Protein AF-A0A932GJ77-F1 (afdb_monomer_lite)

Structure (mmCIF, N/CA/C/O backbone):
data_AF-A0A932GJ77-F1
#
_entry.id   AF-A0A932GJ77-F1
#
loop_
_atom_site.group_PDB
_atom_site.id
_atom_site.type_symbol
_atom_site.label_atom_id
_atom_site.label_alt_id
_atom_site.label_comp_id
_atom_site.label_asym_id
_atom_site.label_entity_id
_atom_site.label_seq_id
_atom_site.pdbx_PDB_ins_code
_atom_site.Cartn_x
_atom_site.Cartn_y
_atom_site.Cartn_z
_atom_site.occupancy
_atom_site.B_iso_or_equiv
_atom_site.auth_seq_id
_atom_site.auth_comp_id
_atom_site.auth_asym_id
_atom_site.auth_atom_id
_atom_site.pdbx_PDB_model_num
ATOM 1 N N . MET A 1 1 ? -27.374 2.738 12.637 1.00 63.94 1 MET A N 1
ATOM 2 C CA . MET A 1 1 ? -26.205 2.095 13.264 1.00 63.94 1 MET A CA 1
ATOM 3 C C . MET A 1 1 ? -25.976 2.806 14.578 1.00 63.94 1 MET A C 1
ATOM 5 O O . MET A 1 1 ? -25.734 4.006 14.547 1.00 63.94 1 MET A O 1
ATOM 9 N N . ASP A 1 2 ? -26.177 2.119 15.699 1.00 80.31 2 ASP A N 1
ATOM 10 C CA . ASP A 1 2 ? -25.851 2.663 17.019 1.00 80.31 2 ASP A CA 1
ATOM 11 C C . ASP A 1 2 ? -24.318 2.614 17.185 1.00 80.31 2 ASP A C 1
ATOM 13 O O . ASP A 1 2 ? -23.750 1.518 17.121 1.00 80.31 2 ASP A O 1
ATOM 17 N N . PRO A 1 3 ? -23.636 3.763 17.344 1.00 75.00 3 PRO A N 1
ATOM 18 C CA . PRO A 1 3 ? -22.179 3.827 17.457 1.00 75.00 3 PRO A CA 1
ATOM 19 C C . PRO A 1 3 ? -21.629 3.168 18.730 1.00 75.00 3 PRO A C 1
ATOM 21 O O . PRO A 1 3 ? -20.424 2.983 18.828 1.00 75.00 3 PRO A O 1
ATOM 24 N N . ASN A 1 4 ? -22.485 2.794 19.687 1.00 81.56 4 ASN A N 1
ATOM 25 C CA . ASN A 1 4 ? -22.094 2.044 20.883 1.00 81.56 4 ASN A CA 1
ATOM 26 C C . ASN A 1 4 ? -22.492 0.561 20.820 1.00 81.56 4 ASN A C 1
ATOM 28 O O . ASN A 1 4 ? -22.311 -0.166 21.797 1.00 81.56 4 ASN A O 1
ATOM 32 N N . SER A 1 5 ? -23.043 0.095 19.695 1.00 90.75 5 SER A N 1
ATOM 33 C CA . SER A 1 5 ? -23.389 -1.318 19.532 1.00 90.75 5 SER A CA 1
ATOM 34 C C . SER A 1 5 ? -22.144 -2.204 19.471 1.00 90.75 5 SER A C 1
ATOM 36 O O . SER A 1 5 ? -21.105 -1.819 18.932 1.00 90.75 5 SER A O 1
ATOM 38 N N . GLN A 1 6 ? -22.269 -3.425 19.995 1.00 90.38 6 GLN A N 1
ATOM 39 C CA . GLN A 1 6 ? -21.204 -4.429 19.961 1.00 90.38 6 GLN A CA 1
ATOM 40 C C . GLN A 1 6 ? -20.726 -4.693 18.524 1.00 90.38 6 GLN A C 1
ATOM 42 O O . GLN A 1 6 ? -19.527 -4.674 18.275 1.00 90.38 6 GLN A O 1
ATOM 47 N N . GLU A 1 7 ? -21.652 -4.828 17.567 1.00 88.56 7 GLU A N 1
ATOM 48 C CA . GLU A 1 7 ? -21.314 -5.008 16.148 1.00 88.56 7 GLU A CA 1
ATOM 49 C C . GLU A 1 7 ? -20.468 -3.858 15.595 1.00 88.56 7 GLU A C 1
ATOM 51 O O . GLU A 1 7 ? -19.514 -4.098 14.858 1.00 88.56 7 GLU A O 1
ATOM 56 N N . PHE A 1 8 ? -20.790 -2.610 15.949 1.00 91.88 8 PHE A N 1
ATOM 57 C CA . PHE A 1 8 ? -20.019 -1.456 15.494 1.00 91.88 8 PHE A CA 1
ATOM 58 C C . PHE A 1 8 ? -18.593 -1.474 16.061 1.00 91.88 8 PHE A C 1
ATOM 60 O O . PHE A 1 8 ? -17.632 -1.257 15.319 1.00 91.88 8 PHE A O 1
ATOM 67 N N . ASN A 1 9 ? -18.447 -1.798 17.348 1.00 89.88 9 ASN A N 1
ATOM 68 C CA . ASN A 1 9 ? -17.147 -1.906 18.009 1.00 89.88 9 ASN A CA 1
ATOM 69 C C . ASN A 1 9 ? -16.295 -3.046 17.426 1.00 89.88 9 ASN A C 1
ATOM 71 O O . ASN A 1 9 ? -15.103 -2.859 17.170 1.00 89.88 9 ASN A O 1
ATOM 75 N N . ASP A 1 10 ? -16.906 -4.198 17.151 1.00 93.75 10 ASP A N 1
ATOM 76 C CA . ASP A 1 10 ? -16.229 -5.351 16.553 1.00 93.75 10 ASP A CA 1
ATOM 77 C C . ASP A 1 10 ? -15.769 -5.034 15.119 1.00 93.75 10 ASP A C 1
ATOM 79 O O . ASP A 1 10 ? -14.639 -5.348 14.729 1.00 93.75 10 ASP A O 1
ATOM 83 N N . LEU A 1 11 ? -16.600 -4.326 14.345 1.00 90.81 11 LEU A N 1
ATOM 84 C CA . LEU A 1 11 ? -16.247 -3.868 13.001 1.00 90.81 11 LEU A CA 1
ATOM 85 C C . LEU A 1 11 ? -15.087 -2.863 13.037 1.00 90.81 11 LEU A C 1
ATOM 87 O O . LEU A 1 11 ? -14.161 -2.944 12.226 1.00 90.81 11 LEU A O 1
ATOM 91 N N . GLN A 1 12 ? -15.106 -1.929 13.990 1.00 89.69 12 GLN A N 1
ATOM 92 C CA . GLN A 1 12 ? -14.038 -0.951 14.173 1.00 89.69 12 GLN A CA 1
ATOM 93 C C . GLN A 1 12 ? -12.715 -1.631 14.548 1.00 89.69 12 GLN A C 1
ATOM 95 O O . GLN A 1 12 ? -11.672 -1.295 13.980 1.00 89.69 12 GLN A O 1
ATOM 100 N N . ALA A 1 13 ? -12.751 -2.623 15.442 1.00 91.94 13 ALA A N 1
ATOM 101 C CA . ALA A 1 13 ? -11.583 -3.417 15.811 1.00 91.94 13 ALA A CA 1
ATOM 102 C C . ALA A 1 13 ? -11.027 -4.205 14.613 1.00 91.94 13 ALA A C 1
ATOM 104 O O . ALA A 1 13 ? -9.814 -4.228 14.389 1.00 91.94 13 ALA A O 1
ATOM 105 N N . TYR A 1 14 ? -11.904 -4.786 13.790 1.00 91.75 14 TYR A N 1
ATOM 106 C CA . TYR A 1 14 ? -11.509 -5.486 12.571 1.00 91.75 14 TYR A CA 1
ATOM 107 C C . TYR A 1 14 ? -10.810 -4.551 11.573 1.00 91.75 14 TYR A C 1
ATOM 109 O O . TYR A 1 14 ? -9.699 -4.845 11.127 1.00 91.75 14 TYR A O 1
ATOM 117 N N . VAL A 1 15 ? -11.389 -3.383 11.279 1.00 91.00 15 VAL A N 1
ATOM 118 C CA . VAL A 1 15 ? -10.777 -2.383 10.384 1.00 91.00 15 VAL A CA 1
ATOM 119 C C . VAL A 1 15 ? -9.440 -1.879 10.940 1.00 91.00 15 VAL A C 1
ATOM 121 O O . VAL A 1 15 ? 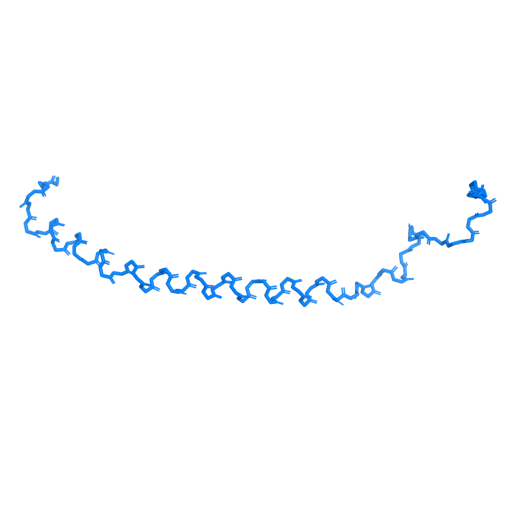-8.453 -1.781 10.201 1.00 91.00 15 VAL A O 1
ATOM 124 N N . ALA A 1 16 ? -9.361 -1.627 12.248 1.00 91.94 16 ALA A N 1
ATOM 125 C CA . ALA A 1 16 ? -8.116 -1.244 12.906 1.00 91.94 16 ALA A CA 1
ATOM 126 C C . ALA A 1 16 ? -7.037 -2.332 12.755 1.00 91.94 16 ALA A C 1
ATOM 128 O O . ALA A 1 16 ? -5.891 -2.016 12.438 1.00 91.94 16 ALA A O 1
ATOM 129 N N . SER A 1 17 ? -7.408 -3.611 12.883 1.00 92.81 17 SER A N 1
ATOM 130 C CA . SER A 1 17 ? -6.486 -4.745 12.714 1.00 92.81 17 SER A CA 1
ATOM 131 C C . SER A 1 17 ? -5.980 -4.923 11.278 1.00 92.81 17 SER A C 1
ATOM 133 O O . SER A 1 17 ? -4.852 -5.369 11.072 1.00 92.81 17 SER A O 1
ATOM 135 N N . LEU A 1 18 ? -6.776 -4.536 10.276 1.00 92.69 18 LEU A N 1
ATOM 136 C CA . LEU A 1 18 ? -6.392 -4.607 8.863 1.00 92.69 18 LEU A CA 1
ATOM 137 C C . LEU A 1 18 ? -5.427 -3.490 8.457 1.00 92.69 18 LEU A C 1
ATOM 139 O O . LEU A 1 18 ? -4.635 -3.655 7.52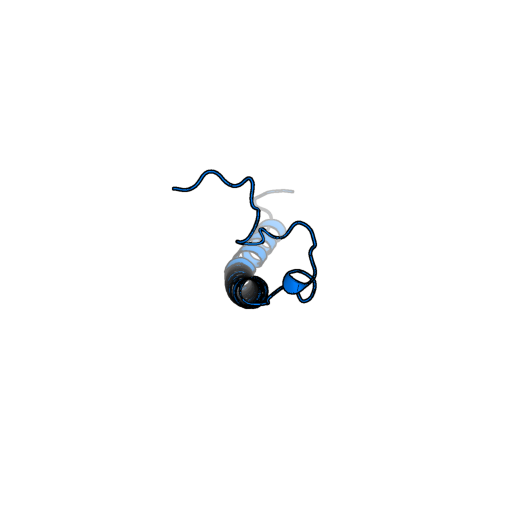4 1.00 92.69 18 LEU A O 1
ATOM 143 N N . THR A 1 19 ? -5.482 -2.353 9.150 1.00 91.25 19 THR A N 1
ATOM 144 C CA . THR A 1 19 ? -4.758 -1.130 8.780 1.00 91.25 19 THR A CA 1
ATOM 145 C C . THR A 1 19 ? -3.238 -1.344 8.629 1.00 91.25 19 THR A C 1
ATOM 147 O O . THR A 1 19 ? -2.687 -0.914 7.611 1.00 91.25 19 THR A O 1
ATOM 150 N N . PRO A 1 20 ? -2.529 -2.060 9.529 1.00 91.06 20 PRO A N 1
ATOM 151 C CA . PRO A 1 20 ? -1.095 -2.317 9.378 1.00 91.06 20 PRO A CA 1
ATOM 152 C C . PRO A 1 20 ? -0.758 -3.171 8.149 1.00 91.06 20 PRO A C 1
ATOM 154 O O . PRO A 1 20 ? 0.206 -2.881 7.437 1.00 91.06 20 PRO A O 1
ATOM 157 N N . SER A 1 21 ? -1.553 -4.208 7.867 1.00 92.88 21 SER A N 1
ATOM 158 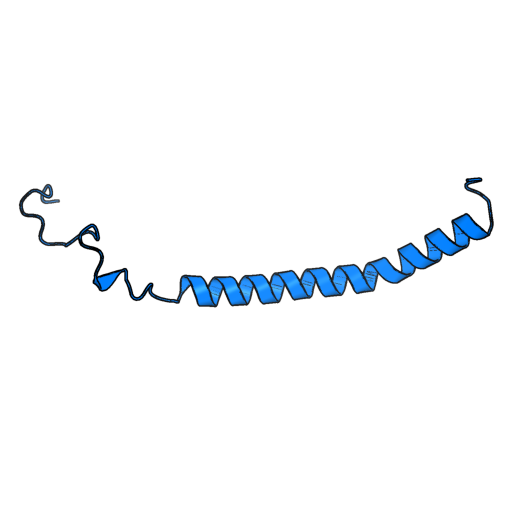C CA . SER A 1 21 ? -1.329 -5.105 6.726 1.00 92.88 21 SER A CA 1
ATOM 159 C C . SER A 1 21 ? -1.591 -4.411 5.392 1.00 92.88 21 SER A C 1
ATOM 161 O O . SER A 1 21 ? -0.833 -4.597 4.438 1.00 92.88 21 SER A O 1
ATOM 163 N N . VAL A 1 22 ? -2.637 -3.584 5.321 1.00 93.25 22 VAL A N 1
ATOM 164 C CA . VAL A 1 22 ? -2.930 -2.768 4.135 1.00 93.25 22 VAL A CA 1
ATOM 165 C C . VAL A 1 22 ? -1.810 -1.754 3.904 1.00 93.25 22 VAL A C 1
ATOM 167 O O . VAL A 1 22 ? -1.300 -1.657 2.789 1.00 93.25 22 VAL A O 1
ATOM 170 N N . LEU A 1 23 ? -1.347 -1.075 4.959 1.00 93.25 23 LEU A N 1
ATOM 171 C CA . LEU A 1 23 ? -0.240 -0.123 4.866 1.00 93.25 23 LEU A CA 1
ATOM 172 C C . LEU A 1 23 ? 1.058 -0.785 4.375 1.00 93.25 23 LEU A C 1
ATOM 174 O O . LEU A 1 23 ? 1.764 -0.217 3.541 1.00 93.25 23 LEU A O 1
ATOM 178 N N . ALA A 1 24 ? 1.371 -1.991 4.855 1.00 95.38 24 ALA A N 1
ATOM 179 C CA . ALA A 1 24 ? 2.535 -2.748 4.399 1.00 95.38 24 ALA A CA 1
ATOM 180 C C . ALA A 1 24 ? 2.452 -3.081 2.898 1.00 95.38 24 ALA A C 1
ATOM 182 O O . ALA A 1 24 ? 3.419 -2.861 2.166 1.00 95.38 24 ALA A O 1
ATOM 183 N N . LYS A 1 25 ? 1.283 -3.531 2.421 1.00 96.62 25 LYS A N 1
ATOM 184 C CA . LYS A 1 25 ? 1.055 -3.805 0.993 1.00 96.62 25 LYS A CA 1
ATOM 185 C C . LYS A 1 25 ? 1.163 -2.548 0.132 1.00 96.62 25 LYS A C 1
ATOM 187 O O . LYS A 1 25 ? 1.760 -2.611 -0.937 1.00 96.62 25 LYS A O 1
ATOM 192 N N . MET A 1 26 ? 0.641 -1.410 0.593 1.00 95.19 26 MET A N 1
ATOM 193 C CA . MET A 1 26 ? 0.759 -0.140 -0.136 1.00 95.19 26 MET A CA 1
ATOM 194 C C . MET A 1 26 ? 2.221 0.291 -0.292 1.00 95.19 26 MET A C 1
ATOM 196 O O . MET A 1 26 ? 2.644 0.615 -1.399 1.00 95.19 26 MET A O 1
ATOM 200 N N . LYS A 1 27 ? 3.020 0.210 0.779 1.00 96.12 27 LYS A N 1
ATOM 201 C CA . LYS A 1 27 ? 4.461 0.512 0.721 1.00 96.12 27 LYS A CA 1
ATOM 202 C C . LYS A 1 27 ? 5.211 -0.424 -0.228 1.00 96.12 27 LYS A C 1
ATOM 204 O O . LYS A 1 27 ? 6.092 0.014 -0.966 1.00 96.12 27 LYS A O 1
ATOM 209 N N . GLN A 1 28 ? 4.869 -1.711 -0.220 1.00 97.25 28 GLN A N 1
ATOM 210 C CA . GLN A 1 28 ? 5.456 -2.674 -1.148 1.00 97.25 28 GLN A CA 1
ATOM 211 C C . GLN A 1 28 ? 5.095 -2.342 -2.601 1.00 97.25 28 GLN A C 1
ATOM 213 O O . GLN A 1 28 ? 5.979 -2.305 -3.454 1.00 97.25 28 GLN A O 1
ATOM 218 N N . PHE A 1 29 ? 3.828 -2.025 -2.867 1.00 97.06 29 PHE A N 1
ATOM 219 C CA . PHE A 1 29 ? 3.372 -1.622 -4.192 1.00 97.06 29 PHE A CA 1
ATOM 220 C C . PHE A 1 29 ? 4.096 -0.365 -4.695 1.00 97.06 29 PHE A C 1
ATOM 222 O O . PHE A 1 29 ? 4.518 -0.310 -5.847 1.00 97.06 29 PHE A O 1
ATOM 229 N N . GLU A 1 30 ? 4.304 0.634 -3.834 1.00 96.31 30 GLU A N 1
ATOM 230 C CA . GLU A 1 30 ? 5.077 1.832 -4.179 1.00 96.31 30 GLU A CA 1
ATOM 231 C C . GLU A 1 30 ? 6.532 1.511 -4.526 1.00 96.31 30 GLU A C 1
ATOM 233 O O . GLU A 1 30 ? 7.061 2.048 -5.503 1.00 96.31 30 GLU A O 1
ATOM 238 N N . LYS A 1 31 ? 7.169 0.604 -3.776 1.00 96.62 31 LYS A N 1
ATOM 239 C CA . LYS A 1 31 ? 8.531 0.143 -4.068 1.00 96.62 31 LYS A CA 1
ATOM 240 C C . LYS A 1 31 ? 8.605 -0.551 -5.429 1.00 96.62 31 LYS A C 1
ATOM 242 O O . LYS A 1 31 ? 9.445 -0.195 -6.252 1.00 96.62 31 LYS A O 1
ATOM 247 N N . GLU A 1 32 ? 7.713 -1.503 -5.685 1.00 96.31 32 GLU A N 1
ATOM 248 C CA . GLU A 1 32 ? 7.658 -2.240 -6.954 1.00 96.31 32 GLU A CA 1
ATOM 249 C C . GLU A 1 32 ? 7.366 -1.306 -8.133 1.00 96.31 32 GLU A C 1
ATOM 251 O O . GLU A 1 32 ? 8.013 -1.391 -9.179 1.00 96.31 32 GLU A O 1
ATOM 256 N N . ARG A 1 33 ? 6.456 -0.344 -7.949 1.00 95.25 33 ARG A N 1
ATOM 257 C CA . ARG A 1 33 ? 6.177 0.707 -8.932 1.00 95.25 33 ARG A CA 1
ATOM 258 C C . ARG A 1 33 ? 7.413 1.560 -9.210 1.00 95.25 33 ARG A C 1
ATOM 260 O O . ARG A 1 33 ? 7.688 1.844 -10.373 1.00 95.25 33 ARG A O 1
ATOM 267 N N . ALA A 1 34 ? 8.158 1.979 -8.189 1.00 93.3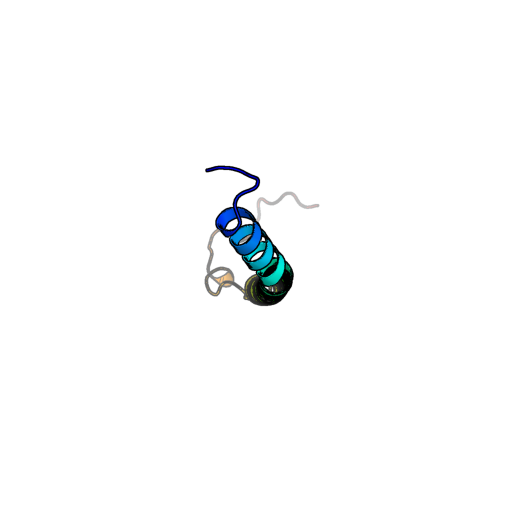8 34 ALA A N 1
ATOM 268 C CA . ALA A 1 34 ? 9.373 2.770 -8.377 1.00 93.38 34 ALA A CA 1
ATOM 269 C C . ALA A 1 34 ? 10.447 1.986 -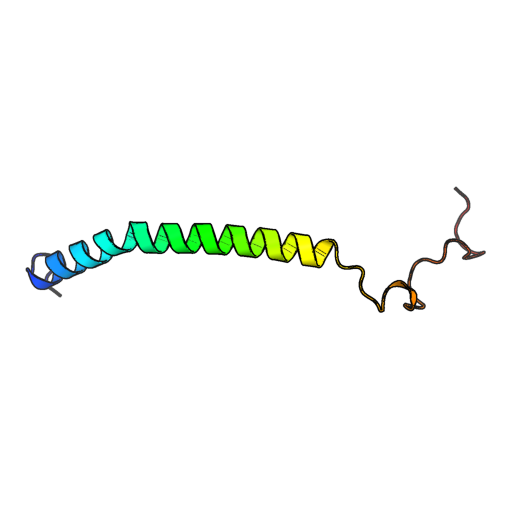9.151 1.00 93.38 34 ALA A C 1
ATOM 271 O O . ALA A 1 34 ? 11.056 2.517 -10.083 1.00 93.38 34 ALA A O 1
ATOM 272 N N . GLU A 1 35 ? 10.637 0.705 -8.825 1.00 93.19 35 GLU A N 1
ATOM 273 C CA . GLU A 1 35 ? 11.546 -0.181 -9.558 1.00 93.19 35 GLU A CA 1
ATOM 274 C C . GLU A 1 35 ? 11.105 -0.389 -11.013 1.00 93.19 35 GLU A C 1
ATOM 276 O O . GLU A 1 35 ? 11.936 -0.344 -11.925 1.00 93.19 35 GLU A O 1
ATOM 281 N N . LEU A 1 36 ? 9.803 -0.567 -11.252 1.00 90.62 36 LEU A N 1
ATOM 282 C CA . LEU A 1 36 ? 9.238 -0.674 -12.595 1.00 90.62 36 LEU A CA 1
ATOM 283 C C . LEU A 1 36 ? 9.463 0.612 -13.399 1.00 90.62 36 LEU A C 1
ATOM 285 O O . LEU A 1 36 ? 9.938 0.547 -14.531 1.00 90.62 36 LEU A O 1
ATOM 289 N N . MET A 1 37 ? 9.193 1.780 -12.814 1.00 87.19 37 MET A N 1
ATOM 290 C CA . MET A 1 37 ? 9.408 3.065 -13.486 1.00 87.19 37 MET A CA 1
ATOM 291 C C . MET A 1 37 ? 10.884 3.288 -13.817 1.00 87.19 37 MET A C 1
ATOM 293 O O . MET A 1 37 ? 11.181 3.765 -14.907 1.00 87.19 37 MET A O 1
ATOM 297 N N . LYS A 1 38 ? 11.812 2.866 -12.948 1.00 86.81 38 LYS A N 1
ATOM 298 C CA . LYS A 1 38 ? 13.256 2.900 -13.233 1.00 86.81 38 LYS A CA 1
ATOM 299 C C . LYS A 1 38 ? 13.636 2.020 -14.431 1.00 86.81 38 LYS A C 1
ATOM 301 O O . LYS A 1 38 ? 14.471 2.414 -15.245 1.00 86.81 38 LYS A O 1
ATOM 306 N N . LYS A 1 39 ? 13.026 0.835 -14.559 1.00 84.44 39 LYS A N 1
ATOM 307 C CA . LYS A 1 39 ? 13.227 -0.052 -15.720 1.00 84.44 39 LYS A CA 1
ATOM 308 C C . LYS A 1 39 ? 12.677 0.573 -17.001 1.00 84.44 39 LYS A C 1
ATOM 310 O O . LYS A 1 39 ? 13.350 0.533 -18.022 1.00 84.44 39 LYS A O 1
ATOM 315 N N . ILE A 1 40 ? 11.494 1.185 -16.936 1.00 80.88 40 ILE A N 1
ATOM 316 C CA . ILE A 1 40 ? 10.866 1.852 -18.084 1.00 80.88 40 ILE A CA 1
ATOM 317 C C . ILE A 1 40 ? 11.665 3.090 -18.507 1.00 80.88 40 ILE A C 1
ATOM 319 O O . ILE A 1 40 ? 11.912 3.267 -19.693 1.00 80.88 40 ILE A O 1
ATOM 323 N N . SER A 1 41 ? 12.127 3.921 -17.569 1.00 73.44 41 SER A N 1
ATOM 324 C CA . SER A 1 41 ? 12.919 5.115 -17.896 1.00 73.44 41 SER A CA 1
ATOM 325 C C . SER A 1 41 ? 14.280 4.780 -18.511 1.00 73.44 41 SER A C 1
ATOM 327 O O . SER A 1 41 ? 14.817 5.573 -19.277 1.00 73.44 41 SER A O 1
ATOM 329 N N . GLY A 1 42 ? 14.850 3.622 -18.160 1.00 64.38 42 GLY A N 1
ATOM 330 C CA . GLY A 1 42 ? 16.084 3.109 -18.759 1.00 64.38 42 GLY A CA 1
ATOM 331 C C . GLY A 1 42 ? 15.869 2.323 -20.055 1.00 64.38 42 GLY A C 1
ATOM 332 O O . GLY A 1 42 ? 16.837 2.044 -20.761 1.00 64.38 42 GLY A O 1
ATOM 333 N N . ALA A 1 43 ? 14.625 1.965 -20.385 1.00 64.25 43 ALA A N 1
ATOM 334 C CA . ALA A 1 43 ? 14.300 1.299 -21.633 1.00 64.25 43 ALA A CA 1
ATOM 335 C C . ALA A 1 43 ? 14.332 2.332 -22.765 1.00 64.25 43 ALA A C 1
ATOM 337 O O . ALA A 1 43 ? 13.468 3.202 -22.879 1.00 64.25 43 ALA A O 1
ATOM 338 N N . THR A 1 44 ? 15.346 2.243 -23.623 1.00 62.19 44 THR A N 1
ATOM 339 C CA . THR A 1 44 ? 15.374 3.017 -24.859 1.00 62.19 44 THR A CA 1
ATOM 340 C C . THR A 1 44 ? 14.196 2.578 -25.724 1.00 62.19 44 THR A C 1
ATOM 342 O O . THR A 1 44 ? 14.045 1.401 -26.048 1.00 62.19 44 THR A O 1
ATOM 345 N N . ASN A 1 45 ? 13.318 3.519 -26.081 1.00 64.44 45 ASN A N 1
ATOM 346 C CA . ASN A 1 45 ? 12.228 3.233 -27.006 1.00 64.44 45 ASN A CA 1
ATOM 347 C C . ASN A 1 45 ? 12.854 2.728 -28.324 1.00 64.44 45 ASN A C 1
ATOM 349 O O . ASN A 1 45 ? 13.608 3.480 -28.947 1.00 64.44 45 ASN A O 1
ATOM 353 N N . PRO A 1 46 ? 12.566 1.495 -28.779 1.00 62.50 46 PRO A N 1
ATOM 354 C CA . PRO A 1 46 ? 13.170 0.933 -29.989 1.00 62.50 46 PRO A CA 1
ATOM 355 C C . PRO A 1 46 ? 12.792 1.714 -31.261 1.00 62.50 46 PRO A C 1
ATOM 357 O O . PRO A 1 46 ? 13.450 1.583 -32.295 1.00 62.50 46 PRO A O 1
ATOM 360 N N . CYS A 1 47 ? 11.762 2.562 -31.192 1.00 63.00 47 CYS A N 1
ATOM 361 C CA . CYS A 1 47 ? 11.373 3.497 -32.242 1.00 63.00 47 CYS A CA 1
ATOM 362 C C . CYS A 1 47 ? 12.074 4.864 -32.140 1.00 63.00 47 CYS A C 1
ATOM 364 O O . CYS A 1 47 ? 12.060 5.605 -33.119 1.00 63.00 47 CYS A O 1
ATOM 366 N N . ALA A 1 48 ? 12.707 5.221 -31.013 1.00 61.78 48 ALA A N 1
ATOM 367 C CA . ALA A 1 48 ? 13.399 6.507 -30.859 1.00 61.78 48 ALA A CA 1
ATOM 368 C C . ALA A 1 48 ? 14.569 6.703 -31.846 1.00 61.78 48 ALA A C 1
ATOM 370 O O . ALA A 1 48 ? 14.635 7.776 -32.445 1.00 61.78 48 ALA A O 1
ATOM 371 N N . PRO A 1 49 ? 15.428 5.699 -32.128 1.00 58.28 49 PRO A N 1
ATOM 372 C CA . PRO A 1 49 ? 16.482 5.832 -33.139 1.00 58.28 49 PRO A CA 1
ATOM 373 C C . PRO A 1 49 ? 15.943 5.983 -34.570 1.00 58.28 49 PRO A C 1
ATOM 375 O O . PRO A 1 49 ? 16.660 6.439 -35.455 1.00 58.28 49 PRO A O 1
ATOM 378 N N . LYS A 1 50 ? 14.688 5.579 -34.811 1.00 59.56 50 LYS A N 1
ATOM 379 C CA . LYS A 1 50 ? 14.016 5.641 -36.117 1.00 59.56 50 LYS A CA 1
ATOM 380 C C . LYS A 1 50 ? 13.039 6.814 -36.230 1.00 59.56 50 LYS A C 1
ATOM 382 O O . LYS A 1 50 ? 12.405 6.951 -37.271 1.00 59.56 50 LYS A O 1
ATOM 387 N N . ASN A 1 51 ? 12.901 7.648 -35.194 1.00 59.00 51 ASN A N 1
ATOM 388 C CA . ASN A 1 51 ? 11.998 8.792 -35.223 1.00 59.00 51 ASN A CA 1
ATOM 389 C C . ASN A 1 51 ? 12.590 9.883 -36.140 1.00 59.00 51 ASN A C 1
ATOM 391 O O . ASN A 1 51 ? 13.613 10.475 -35.788 1.00 59.00 51 ASN A O 1
ATOM 395 N N . PRO A 1 52 ? 11.973 10.186 -37.298 1.00 62.16 52 PRO A N 1
ATOM 396 C CA . PRO A 1 52 ? 12.475 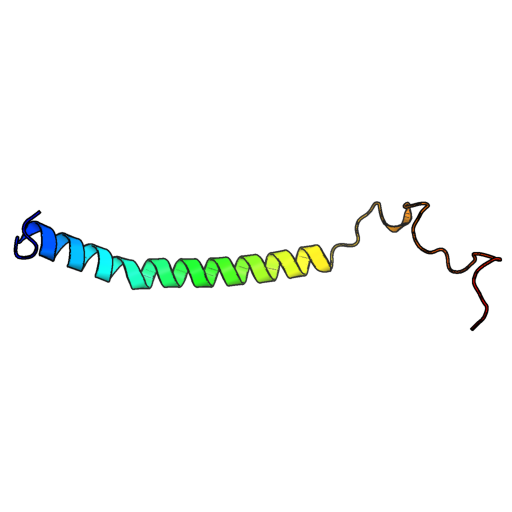11.205 -38.219 1.00 62.16 52 PRO A CA 1
ATOM 397 C C . PRO A 1 52 ? 12.455 12.622 -37.620 1.00 62.16 52 PRO A C 1
ATOM 399 O O . PRO A 1 52 ? 13.148 13.495 -38.138 1.00 62.16 52 PRO A O 1
ATOM 402 N N . CYS A 1 53 ? 11.709 12.836 -36.529 1.00 64.75 53 CYS A N 1
ATOM 403 C CA . CYS A 1 53 ? 11.647 14.081 -35.762 1.00 64.75 53 CYS A CA 1
ATOM 404 C C . CYS A 1 53 ? 12.618 14.117 -34.568 1.00 64.75 53 CYS A C 1
ATOM 406 O O . CYS A 1 53 ? 12.637 15.109 -33.841 1.00 64.75 53 CYS A O 1
ATOM 408 N N . ALA A 1 54 ? 13.406 13.061 -34.326 1.00 63.62 54 ALA A N 1
ATOM 409 C CA . ALA A 1 54 ? 14.471 13.130 -33.331 1.00 63.62 54 ALA A CA 1
ATOM 410 C C . ALA A 1 54 ? 15.484 14.210 -33.759 1.00 63.62 54 ALA A C 1
ATOM 412 O O . ALA A 1 54 ? 15.805 14.290 -34.950 1.00 63.62 54 ALA A O 1
ATOM 413 N N . PRO A 1 55 ? 15.981 15.047 -32.830 1.00 60.34 55 PRO A N 1
ATOM 414 C CA . PRO A 1 55 ? 16.908 16.121 -33.156 1.00 60.34 55 PRO A CA 1
ATOM 415 C C . PRO A 1 55 ? 18.187 15.524 -33.745 1.00 60.34 55 PRO A C 1
ATOM 417 O O . PRO A 1 55 ? 19.055 15.022 -33.035 1.00 60.34 55 PRO A O 1
ATOM 420 N N . LYS A 1 56 ? 18.290 15.541 -35.075 1.00 59.66 56 LYS A N 1
ATOM 421 C CA . LYS A 1 56 ? 19.530 15.220 -35.771 1.00 59.66 56 LYS A CA 1
ATOM 422 C C . LYS A 1 56 ? 20.504 16.372 -35.495 1.00 59.66 56 LYS A C 1
ATOM 424 O O . LYS A 1 56 ? 20.147 17.516 -35.778 1.00 59.66 56 LYS A O 1
ATOM 429 N N . PRO A 1 57 ? 21.731 16.109 -35.013 1.00 57.69 57 PRO A N 1
ATOM 430 C CA . PRO A 1 57 ? 22.738 17.147 -34.762 1.00 57.69 57 PRO A CA 1
ATOM 431 C C . PRO A 1 57 ? 23.245 17.846 -36.039 1.00 57.69 57 PRO A C 1
ATOM 433 O O . PRO A 1 57 ? 24.122 18.696 -35.973 1.00 57.69 57 PRO A O 1
ATOM 436 N N . THR A 1 58 ? 22.705 17.503 -37.210 1.00 58.09 58 THR A N 1
ATOM 437 C CA . THR A 1 58 ? 23.150 17.976 -38.524 1.00 58.09 58 THR A CA 1
ATOM 438 C C . THR A 1 58 ? 22.117 18.835 -39.251 1.00 58.09 58 THR A C 1
ATOM 440 O O . THR A 1 58 ? 22.193 18.948 -40.471 1.00 58.09 58 THR A O 1
ATOM 443 N N . ASN A 1 59 ? 21.149 19.449 -38.554 1.00 55.91 59 ASN A N 1
ATOM 444 C CA . ASN A 1 59 ? 20.288 20.441 -39.204 1.00 55.91 59 ASN A CA 1
ATOM 445 C C . ASN A 1 59 ? 21.151 21.643 -39.656 1.00 55.91 59 ASN A C 1
ATOM 447 O O . ASN A 1 59 ? 21.650 22.367 -38.793 1.00 55.91 59 ASN A O 1
ATOM 451 N N . PRO A 1 60 ? 21.315 21.898 -40.971 1.00 59.59 60 PRO A N 1
ATOM 452 C CA . PRO A 1 60 ? 22.131 23.007 -41.472 1.00 59.59 60 PRO A CA 1
ATOM 453 C C . PRO A 1 60 ? 21.558 24.385 -41.105 1.00 59.59 60 PRO A C 1
ATOM 455 O O . PRO A 1 60 ? 22.243 25.392 -41.252 1.00 59.59 60 PRO A O 1
ATOM 458 N N . CYS A 1 61 ? 20.305 24.427 -40.642 1.00 61.16 61 CYS A N 1
ATOM 459 C CA . CYS A 1 61 ? 19.593 25.628 -40.215 1.00 61.16 61 CYS A CA 1
ATOM 460 C C . CYS A 1 61 ? 19.559 25.811 -38.688 1.00 61.16 61 CYS A C 1
ATOM 462 O O . CYS A 1 61 ? 18.881 26.718 -38.208 1.00 61.16 61 CYS A O 1
ATOM 464 N N . ALA A 1 62 ? 20.239 24.966 -37.904 1.00 61.34 62 ALA A N 1
ATOM 465 C CA . ALA A 1 62 ? 20.382 25.231 -36.476 1.00 61.34 62 ALA A CA 1
ATOM 466 C C . ALA A 1 62 ? 21.304 26.451 -36.278 1.00 61.34 62 ALA A C 1
ATOM 468 O O . ALA A 1 62 ? 22.370 26.501 -36.900 1.00 61.34 62 ALA A O 1
ATOM 469 N N . PRO A 1 63 ? 20.929 27.441 -35.444 1.00 57.75 63 PRO A N 1
ATOM 470 C CA . PRO A 1 63 ? 21.834 28.531 -35.116 1.00 57.75 63 PRO A CA 1
ATOM 471 C C . PRO A 1 63 ? 23.092 27.926 -34.491 1.00 57.75 63 PRO A C 1
ATOM 473 O O . PRO A 1 63 ? 23.007 27.166 -33.525 1.00 57.75 63 PRO A O 1
ATOM 476 N N . LYS A 1 64 ? 24.252 28.221 -35.085 1.00 57.38 64 LYS A N 1
ATOM 477 C CA . LYS A 1 64 ? 25.543 27.898 -34.476 1.00 57.38 64 LYS A CA 1
ATOM 478 C C . LYS A 1 64 ? 25.572 28.591 -33.113 1.00 57.38 64 LYS A C 1
ATOM 480 O O . LYS A 1 64 ? 25.350 29.800 -33.062 1.00 57.38 64 LYS A O 1
ATOM 485 N N . GLN A 1 65 ? 25.766 27.821 -32.045 1.00 53.12 65 GLN A N 1
ATOM 486 C CA . GLN A 1 65 ? 26.241 28.395 -30.787 1.00 53.12 65 GLN A CA 1
ATOM 487 C C . GLN A 1 65 ? 27.670 28.895 -30.976 1.00 53.12 65 GLN A C 1
ATOM 489 O O . GLN A 1 65 ? 28.414 28.241 -31.746 1.00 53.12 65 GLN A O 1
#

pLDDT: mean 79.14, std 15.39, range [53.12, 97.25]

Sequence (65 aa):
MDPNSQEFNDLQAYVASLTPSVLAKMKQFEKERAELMKKISGATNPCAPKNPCAPKPTNPCAPKQ

Radius of gyration: 26.93 Å; chains: 1; bounding box: 52×34×62 Å

Secondary structure (DSSP, 8-state):
--TTSHHHHHHHHHHHHHHHHHHHHHHHHHHHHHHHHHHHHHS--TTGGG-TTS--TT-TTSPP-

Foldseek 3Di:
DPCPDPVNVVVVVVVVVCVVVVVVVVVVVVVVVVVVVVVVVPDDDPCQVVPPPNDDPPPPPDPDD